Protein AF-A0A8J7YBU1-F1 (afdb_monomer_lite)

Foldseek 3Di:
DDDPVVVVVVVVVVVVLVVVLVVLVVLLVVLVVLLVVLLVVLVVLLVVLVCCLPPVDPDLVVSLVSLVVSLVSLVVSLVVSVVSVVSSVVSLVSSVVSCVVVVHQDDPPDLQDPDPRHPDDRDRDPDPVSNDDVSVVSSVVSVVVSVVSVVVSVVSVVVVD

Organism: NCBI:txid1429915

pLDDT: mean 87.17, std 12.08, range [55.5, 98.44]

Radius of gyration: 23.77 Å; chains: 1; bounding box: 59×28×69 Å

Structure (mmCIF, N/CA/C/O backbone):
data_AF-A0A8J7YBU1-F1
#
_entry.id   AF-A0A8J7YBU1-F1
#
loop_
_atom_site.group_PDB
_atom_site.id
_atom_site.type_symbol
_atom_site.label_atom_id
_atom_site.label_alt_id
_atom_site.label_comp_id
_atom_site.label_asym_id
_atom_site.label_entity_id
_atom_site.label_seq_id
_atom_site.pdbx_PDB_ins_code
_atom_site.Cartn_x
_atom_site.Cartn_y
_atom_site.Cartn_z
_atom_site.occupancy
_atom_site.B_iso_or_equiv
_atom_site.auth_seq_id
_atom_site.auth_comp_id
_atom_site.auth_asym_id
_atom_site.auth_atom_id
_atom_site.pdbx_PDB_model_num
ATOM 1 N N . MET A 1 1 ? 40.193 -9.980 -38.253 1.00 56.31 1 MET A N 1
ATOM 2 C CA . MET A 1 1 ? 40.057 -11.310 -37.634 1.00 56.31 1 MET A CA 1
ATOM 3 C C . MET A 1 1 ? 39.785 -11.033 -36.172 1.00 56.31 1 MET A C 1
ATOM 5 O O . MET A 1 1 ? 40.695 -10.591 -35.488 1.00 56.31 1 MET A O 1
ATOM 9 N N . SER A 1 2 ? 38.514 -11.057 -35.777 1.00 59.19 2 SER A N 1
ATOM 10 C CA . SER A 1 2 ? 38.096 -10.712 -34.414 1.00 59.19 2 SER A CA 1
ATOM 11 C C . SER A 1 2 ? 38.558 -11.814 -33.464 1.00 59.19 2 SER A C 1
ATOM 13 O O . SER A 1 2 ? 38.430 -12.990 -33.802 1.00 59.19 2 SER A O 1
ATOM 15 N N . ASP A 1 3 ? 39.143 -11.426 -32.336 1.00 66.19 3 ASP A N 1
ATOM 16 C CA . ASP A 1 3 ? 39.724 -12.332 -31.347 1.00 66.19 3 ASP A CA 1
ATOM 17 C C . ASP A 1 3 ? 38.615 -13.207 -30.724 1.00 66.19 3 ASP A C 1
ATOM 19 O O . ASP A 1 3 ? 37.651 -12.643 -30.196 1.00 66.19 3 ASP A O 1
ATOM 23 N N . PRO A 1 4 ? 38.662 -14.549 -30.811 1.00 66.12 4 PRO A N 1
ATOM 24 C CA . PRO A 1 4 ? 37.611 -15.419 -30.275 1.00 66.12 4 PRO A CA 1
ATOM 25 C C . PRO A 1 4 ? 37.3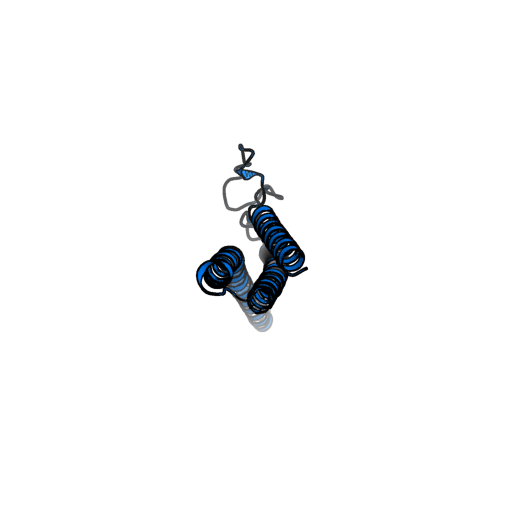44 -15.203 -28.777 1.00 66.12 4 PRO A C 1
ATOM 27 O O . PRO A 1 4 ? 36.194 -15.324 -28.354 1.00 66.12 4 PRO A O 1
ATOM 30 N N . ASP A 1 5 ? 38.354 -14.784 -28.009 1.00 65.50 5 ASP A N 1
ATOM 31 C CA . ASP A 1 5 ? 38.219 -14.498 -26.576 1.00 65.50 5 ASP A CA 1
ATOM 32 C C . ASP A 1 5 ? 37.363 -13.242 -26.309 1.00 65.50 5 ASP A C 1
ATOM 34 O O . ASP A 1 5 ? 36.642 -13.170 -25.308 1.00 65.50 5 ASP A O 1
ATOM 38 N N . SER A 1 6 ? 37.355 -12.279 -27.244 1.00 64.75 6 SER A N 1
ATOM 39 C CA . SER A 1 6 ? 36.534 -11.062 -27.146 1.00 64.75 6 SER A CA 1
ATOM 40 C C . SER A 1 6 ? 35.036 -11.344 -27.311 1.00 64.75 6 SER A C 1
ATOM 42 O O . SER A 1 6 ? 34.225 -10.772 -26.590 1.00 64.75 6 SER A O 1
ATOM 44 N N . GLN A 1 7 ? 34.663 -12.297 -28.175 1.00 65.00 7 GLN A N 1
ATOM 45 C CA . GLN A 1 7 ? 33.259 -12.675 -28.389 1.00 65.00 7 GLN A CA 1
ATOM 46 C C . GLN A 1 7 ? 32.687 -13.508 -27.238 1.00 65.00 7 GLN A C 1
ATOM 48 O O . GLN A 1 7 ? 31.485 -13.460 -26.983 1.00 65.00 7 GLN A O 1
ATOM 53 N N . SER A 1 8 ? 33.517 -14.292 -26.542 1.00 64.00 8 SER A N 1
ATOM 54 C CA . SER A 1 8 ? 33.085 -15.002 -25.333 1.00 64.00 8 SER A CA 1
ATOM 55 C C . SER A 1 8 ? 32.915 -14.070 -24.137 1.00 64.00 8 SER A C 1
ATOM 57 O O . SER A 1 8 ? 31.985 -14.266 -23.363 1.00 64.00 8 SER A O 1
ATOM 59 N N . ALA A 1 9 ? 33.773 -13.055 -23.997 1.00 66.50 9 ALA A N 1
ATOM 60 C CA . ALA A 1 9 ? 33.665 -12.072 -22.921 1.00 66.50 9 ALA A CA 1
ATOM 61 C C . ALA A 1 9 ? 32.428 -11.172 -23.088 1.00 66.50 9 ALA A C 1
ATOM 63 O O . ALA A 1 9 ? 31.707 -10.954 -22.121 1.00 66.50 9 ALA A O 1
ATOM 64 N N . GLU A 1 10 ? 32.145 -10.725 -24.316 1.00 73.50 10 GLU A N 1
ATOM 65 C CA . GLU A 1 10 ? 30.958 -9.922 -24.652 1.00 73.50 10 GLU A CA 1
ATOM 66 C C . GLU A 1 10 ? 29.651 -10.692 -24.388 1.00 73.50 10 GLU A C 1
ATOM 68 O O . GLU A 1 10 ? 28.748 -10.176 -23.740 1.00 73.50 10 GLU A O 1
ATOM 73 N N . LYS A 1 11 ? 29.580 -11.977 -24.767 1.00 71.62 11 LYS A N 1
ATOM 74 C CA . LYS A 1 11 ? 28.404 -12.822 -24.481 1.00 71.62 11 LYS A CA 1
ATOM 75 C C . LYS A 1 11 ? 28.149 -13.040 -22.990 1.00 71.62 11 LYS A C 1
ATOM 77 O O . LYS A 1 11 ? 26.997 -13.101 -22.578 1.00 71.62 11 LYS A O 1
ATOM 82 N N . VAL A 1 12 ? 29.206 -13.182 -22.189 1.00 73.25 12 VAL A N 1
ATOM 83 C CA . VAL A 1 12 ? 29.078 -13.357 -20.732 1.00 73.25 12 VAL A CA 1
ATOM 84 C C . VAL A 1 12 ? 28.582 -12.071 -20.059 1.00 73.25 12 VAL A C 1
ATOM 86 O O . VAL A 1 12 ? 27.824 -12.156 -19.094 1.00 73.25 12 VAL A O 1
ATOM 89 N N . ASP A 1 13 ? 28.966 -10.899 -20.573 1.00 81.62 13 ASP A N 1
ATOM 90 C CA . ASP A 1 13 ? 28.473 -9.601 -20.093 1.00 81.62 13 ASP A CA 1
ATOM 91 C C . ASP A 1 13 ? 26.987 -9.405 -20.446 1.00 81.62 13 ASP A C 1
ATOM 93 O O . ASP A 1 13 ? 26.170 -9.108 -19.572 1.00 81.62 13 ASP A O 1
ATOM 97 N N . ASP A 1 14 ? 26.603 -9.711 -21.689 1.00 86.00 14 ASP A N 1
ATOM 98 C CA . ASP A 1 14 ? 25.209 -9.651 -22.144 1.00 86.00 14 ASP A CA 1
ATOM 99 C C . ASP A 1 14 ? 24.285 -10.586 -21.344 1.00 86.00 14 ASP A C 1
ATOM 101 O O . ASP A 1 14 ? 23.197 -10.183 -20.918 1.00 86.00 14 ASP A O 1
ATOM 105 N N . ASP A 1 15 ? 24.719 -11.827 -21.097 1.00 89.12 15 ASP A N 1
ATOM 106 C CA . ASP A 1 15 ? 23.964 -12.805 -20.306 1.00 89.12 15 ASP A CA 1
ATOM 107 C C . ASP A 1 15 ? 23.777 -12.333 -18.854 1.00 89.12 15 ASP A C 1
ATOM 109 O O . ASP A 1 15 ? 22.707 -12.515 -18.263 1.00 89.12 15 ASP A O 1
ATOM 113 N N . PHE A 1 16 ? 24.789 -11.682 -18.275 1.00 89.88 16 PHE A N 1
ATOM 114 C CA . PHE A 1 16 ? 24.709 -11.129 -16.927 1.00 89.88 16 PHE A CA 1
ATOM 115 C C . PHE A 1 16 ? 23.738 -9.945 -16.843 1.00 89.88 16 PHE A C 1
ATOM 117 O O . PHE A 1 16 ? 22.903 -9.898 -15.935 1.00 89.88 16 PHE A O 1
ATOM 124 N N . ILE A 1 17 ? 23.792 -9.011 -17.796 1.00 88.38 17 ILE A N 1
ATOM 125 C CA . ILE A 1 17 ? 22.868 -7.868 -17.846 1.00 88.38 17 ILE A CA 1
ATOM 126 C C . ILE A 1 17 ? 21.431 -8.360 -18.077 1.00 88.38 17 ILE A C 1
ATOM 128 O O . ILE A 1 17 ? 20.489 -7.851 -17.463 1.00 88.38 17 ILE A O 1
ATOM 132 N N . LYS A 1 18 ? 21.244 -9.394 -18.902 1.00 89.69 18 LYS A N 1
ATOM 133 C CA . LYS A 1 18 ? 19.937 -10.029 -19.090 1.00 89.69 18 LYS A CA 1
ATOM 134 C C . LYS A 1 18 ? 19.405 -10.641 -17.792 1.00 89.69 18 LYS A C 1
ATOM 136 O O . LYS A 1 18 ? 18.234 -10.461 -17.472 1.00 89.69 18 LYS A O 1
ATOM 141 N N . LEU A 1 19 ? 20.254 -11.304 -17.011 1.00 91.06 19 LEU A N 1
ATOM 142 C CA . LEU A 1 19 ? 19.860 -11.843 -15.709 1.00 91.06 19 LEU A CA 1
ATOM 143 C C . LEU A 1 19 ? 19.453 -10.729 -14.728 1.00 91.06 19 LEU A C 1
ATOM 145 O O . LEU A 1 19 ? 18.473 -10.876 -14.000 1.00 91.06 19 LEU A O 1
ATOM 149 N N . GLN A 1 20 ? 20.156 -9.590 -14.733 1.00 90.06 20 GLN A N 1
ATOM 150 C CA . GLN A 1 20 ? 19.752 -8.418 -13.945 1.00 90.06 20 GLN A CA 1
ATOM 151 C C . GLN A 1 20 ? 18.404 -7.849 -14.394 1.00 90.06 20 GLN A C 1
ATOM 153 O O . GLN A 1 20 ? 17.607 -7.435 -13.552 1.00 90.06 20 GLN A O 1
ATOM 158 N N . TYR A 1 21 ? 18.137 -7.839 -15.702 1.00 90.88 21 TYR A N 1
ATOM 159 C CA . TYR A 1 21 ? 16.848 -7.422 -16.248 1.00 90.88 21 TYR A CA 1
ATOM 160 C C . TYR A 1 21 ? 15.712 -8.310 -15.736 1.00 90.88 21 TYR A C 1
ATOM 162 O O . TYR A 1 21 ? 14.712 -7.793 -15.242 1.00 90.88 21 TYR A O 1
ATOM 170 N N . GLU A 1 22 ? 15.877 -9.633 -15.828 1.00 92.00 22 GLU A N 1
ATOM 171 C CA . GLU A 1 22 ? 14.886 -10.610 -15.360 1.00 92.00 22 GLU A CA 1
ATOM 172 C C . GLU A 1 2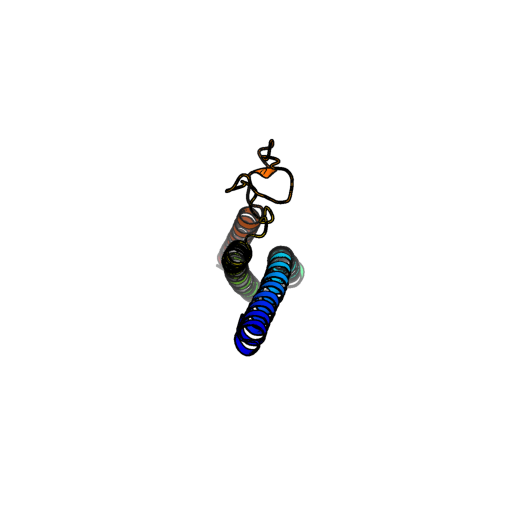2 ? 14.620 -10.441 -13.859 1.00 92.00 22 GLU A C 1
ATOM 174 O O . GLU A 1 22 ? 13.470 -10.298 -13.450 1.00 92.00 22 GLU A O 1
ATOM 179 N N . GLN A 1 23 ? 15.675 -10.319 -13.047 1.00 92.81 23 GLN A N 1
ATOM 180 C CA . GLN A 1 23 ? 15.533 -10.065 -11.612 1.00 92.81 23 GLN A CA 1
ATOM 181 C C . GLN A 1 23 ? 14.799 -8.753 -11.320 1.00 92.81 23 GLN A C 1
ATOM 183 O O . GLN A 1 23 ? 13.880 -8.729 -10.505 1.00 92.81 23 GLN A O 1
ATOM 188 N N . ALA A 1 24 ? 15.183 -7.653 -11.973 1.00 90.94 24 ALA A N 1
ATOM 189 C CA . ALA A 1 24 ? 14.537 -6.359 -11.772 1.00 90.94 24 ALA A CA 1
ATOM 190 C C . ALA A 1 24 ? 13.052 -6.399 -12.164 1.00 90.94 24 ALA A C 1
ATOM 192 O O . ALA A 1 24 ? 12.224 -5.770 -11.505 1.00 90.94 24 ALA A O 1
ATOM 193 N N . PHE A 1 25 ? 12.707 -7.151 -13.210 1.00 91.12 25 PHE A N 1
ATOM 194 C CA . PHE A 1 25 ? 11.328 -7.337 -13.645 1.00 91.12 25 PHE A CA 1
ATOM 195 C C . PHE A 1 25 ? 10.502 -8.148 -12.634 1.00 91.12 25 PHE A C 1
ATOM 197 O O . PHE A 1 25 ? 9.395 -7.733 -12.283 1.00 91.12 25 PHE A O 1
ATOM 204 N N . ASP A 1 26 ? 11.054 -9.241 -12.107 1.00 93.69 26 ASP A N 1
ATOM 205 C CA . ASP A 1 26 ? 10.401 -10.060 -11.077 1.00 93.69 26 ASP A CA 1
ATOM 206 C C . ASP A 1 26 ? 10.151 -9.263 -9.785 1.00 93.69 26 ASP A C 1
ATOM 208 O O . ASP A 1 26 ? 9.067 -9.329 -9.187 1.00 93.69 26 ASP A O 1
ATOM 212 N N . TYR A 1 27 ? 11.128 -8.451 -9.361 1.00 92.81 27 TYR A N 1
ATOM 213 C CA . TYR A 1 27 ? 10.956 -7.551 -8.219 1.00 92.81 27 TYR A CA 1
ATOM 214 C C . TYR A 1 27 ? 9.890 -6.488 -8.484 1.00 92.81 27 TYR A C 1
ATOM 216 O O . TYR A 1 27 ? 9.050 -6.249 -7.614 1.00 92.81 27 TYR A O 1
ATOM 224 N N . LEU A 1 28 ? 9.860 -5.909 -9.688 1.00 91.19 28 LEU A N 1
ATOM 225 C CA . LEU A 1 28 ? 8.865 -4.906 -10.063 1.00 91.19 28 LEU A CA 1
ATOM 226 C C . LEU A 1 28 ? 7.439 -5.460 -9.940 1.00 91.19 28 LEU A C 1
ATOM 228 O O . LEU A 1 28 ? 6.569 -4.795 -9.373 1.00 91.19 28 LEU A O 1
ATOM 232 N N . GLN A 1 29 ? 7.204 -6.679 -10.436 1.00 91.12 29 GLN A N 1
ATOM 233 C CA . GLN A 1 29 ? 5.904 -7.343 -10.336 1.00 91.12 29 GLN A CA 1
ATOM 234 C C . GLN A 1 29 ? 5.532 -7.630 -8.876 1.00 91.12 29 GLN A C 1
ATOM 236 O O . GLN A 1 29 ? 4.423 -7.320 -8.443 1.00 91.12 29 GLN A O 1
ATOM 241 N N . THR A 1 30 ? 6.484 -8.144 -8.094 1.00 94.12 30 THR A N 1
ATOM 242 C CA . THR A 1 30 ? 6.285 -8.410 -6.663 1.00 94.12 30 THR A CA 1
ATOM 243 C C . THR A 1 30 ? 5.906 -7.134 -5.904 1.00 94.12 30 THR A C 1
ATOM 245 O O . THR A 1 30 ? 5.000 -7.135 -5.069 1.00 94.12 30 THR A O 1
ATOM 248 N N . HIS A 1 31 ? 6.572 -6.016 -6.196 1.00 92.81 31 HIS A N 1
ATOM 249 C CA . HIS A 1 31 ? 6.261 -4.726 -5.591 1.00 92.81 31 HIS A CA 1
ATOM 250 C C . HIS A 1 31 ? 4.883 -4.196 -5.995 1.00 92.81 31 HIS A C 1
ATOM 252 O O . HIS A 1 31 ? 4.212 -3.593 -5.152 1.00 92.81 31 HIS A O 1
ATOM 258 N N . ASP A 1 32 ? 4.443 -4.418 -7.236 1.00 92.00 32 ASP A N 1
ATOM 259 C CA . ASP A 1 32 ? 3.090 -4.053 -7.668 1.00 92.00 32 ASP A CA 1
ATOM 260 C C . ASP A 1 32 ? 2.026 -4.820 -6.880 1.00 92.00 32 ASP A C 1
ATOM 262 O O . ASP A 1 32 ? 1.150 -4.201 -6.270 1.00 92.00 32 ASP A O 1
ATOM 266 N N . ASP A 1 33 ? 2.172 -6.140 -6.762 1.00 93.56 33 ASP A N 1
ATOM 267 C CA . ASP A 1 33 ? 1.264 -6.977 -5.975 1.00 93.56 33 ASP A CA 1
ATOM 268 C C . ASP A 1 33 ? 1.191 -6.515 -4.510 1.00 93.56 33 ASP A C 1
ATOM 270 O O . ASP A 1 33 ? 0.103 -6.354 -3.942 1.00 93.56 33 ASP A O 1
ATOM 274 N N . LEU A 1 34 ? 2.341 -6.218 -3.895 1.00 93.81 34 LEU A N 1
ATOM 275 C CA . LEU A 1 34 ? 2.409 -5.741 -2.511 1.00 93.81 34 LEU A CA 1
ATOM 276 C C . LEU A 1 34 ? 1.702 -4.394 -2.310 1.00 93.81 34 LEU A C 1
ATOM 278 O O . LEU A 1 34 ? 1.077 -4.187 -1.263 1.00 93.81 34 LEU A O 1
ATOM 282 N N . ILE A 1 35 ? 1.747 -3.484 -3.289 1.00 93.88 35 ILE A N 1
ATOM 283 C CA . ILE A 1 35 ? 1.044 -2.192 -3.217 1.00 93.88 35 ILE A CA 1
ATOM 284 C C . ILE A 1 35 ? -0.473 -2.387 -3.116 1.00 93.88 35 ILE A C 1
ATOM 286 O O . ILE A 1 35 ? -1.130 -1.634 -2.391 1.00 93.88 35 ILE A O 1
ATOM 290 N N . TRP A 1 36 ? -1.030 -3.394 -3.792 1.00 93.56 36 TRP A N 1
ATOM 291 C CA . TRP A 1 36 ? -2.465 -3.696 -3.765 1.00 93.56 36 TRP A CA 1
ATOM 292 C C . TRP A 1 36 ? -2.884 -4.540 -2.556 1.00 93.56 36 TRP A C 1
ATOM 294 O O . TRP A 1 36 ? -3.966 -4.342 -1.992 1.00 93.56 36 TRP A O 1
ATOM 304 N N . GLN A 1 37 ? -2.024 -5.452 -2.107 1.00 95.81 37 GLN A N 1
ATOM 305 C CA . GLN A 1 37 ? -2.311 -6.321 -0.965 1.00 95.81 37 GLN A CA 1
ATOM 306 C C . GLN A 1 37 ? -2.226 -5.578 0.375 1.00 95.81 37 GLN A C 1
ATOM 308 O O . GLN A 1 37 ? -3.090 -5.759 1.234 1.00 95.81 37 GLN A O 1
ATOM 313 N N . THR A 1 38 ? -1.242 -4.689 0.547 1.00 95.31 38 THR A N 1
ATOM 314 C CA . THR A 1 38 ? -1.017 -3.931 1.794 1.00 95.31 38 THR A CA 1
ATOM 315 C C . THR A 1 38 ? -2.271 -3.216 2.333 1.00 95.31 38 THR A C 1
ATOM 317 O O . THR A 1 38 ? -2.611 -3.427 3.502 1.00 95.31 38 THR A O 1
ATOM 320 N N . PRO A 1 39 ? -3.001 -2.397 1.546 1.00 95.56 39 PRO A N 1
ATOM 321 C CA . PRO A 1 39 ? -4.210 -1.734 2.035 1.00 95.56 39 PRO A CA 1
ATOM 322 C C . PRO A 1 39 ? -5.338 -2.722 2.362 1.00 95.56 39 PRO A C 1
ATOM 324 O O . PRO A 1 39 ? -6.103 -2.480 3.293 1.00 95.56 39 PRO A O 1
ATOM 327 N N . SER A 1 40 ? -5.418 -3.850 1.652 1.00 96.31 40 SER A N 1
ATOM 328 C CA . SER A 1 40 ? -6.413 -4.899 1.911 1.00 96.31 40 SER A CA 1
ATOM 329 C C . SER A 1 40 ? -6.164 -5.579 3.260 1.00 96.31 40 SER A C 1
ATOM 331 O O . SER A 1 40 ? -7.087 -5.740 4.059 1.00 96.31 40 SER A O 1
ATOM 333 N N . VAL A 1 41 ? -4.901 -5.902 3.556 1.00 97.06 41 VAL A N 1
ATOM 334 C CA . VAL A 1 41 ? -4.485 -6.445 4.858 1.00 97.06 41 VAL A CA 1
ATOM 335 C C . VAL A 1 41 ? -4.762 -5.440 5.974 1.00 97.06 41 VAL A C 1
ATOM 337 O O . VAL A 1 41 ? -5.342 -5.806 6.996 1.00 97.06 41 VAL A O 1
ATOM 340 N N . ALA A 1 42 ? -4.415 -4.166 5.770 1.00 96.94 42 ALA A N 1
ATOM 341 C CA . ALA A 1 42 ? -4.693 -3.112 6.741 1.00 96.94 42 ALA A CA 1
ATOM 342 C C . ALA A 1 42 ? -6.196 -2.995 7.039 1.00 96.94 42 ALA A C 1
ATOM 344 O O . ALA A 1 42 ? -6.592 -2.957 8.202 1.00 96.94 42 ALA A O 1
ATOM 345 N N . ALA A 1 43 ? -7.043 -2.996 6.005 1.00 96.75 43 ALA A N 1
ATOM 346 C CA . ALA A 1 43 ? -8.493 -2.924 6.158 1.00 96.75 43 ALA A CA 1
ATOM 347 C C . ALA A 1 43 ? -9.061 -4.136 6.912 1.00 96.75 43 ALA A C 1
ATOM 349 O O . ALA A 1 43 ? -9.887 -3.960 7.810 1.00 96.75 43 ALA A O 1
ATOM 350 N N . ALA A 1 44 ? -8.602 -5.350 6.596 1.00 98.00 44 ALA A N 1
ATOM 351 C CA . ALA A 1 44 ? -9.044 -6.573 7.264 1.00 98.00 44 ALA A CA 1
ATOM 352 C C . ALA A 1 44 ? -8.679 -6.573 8.758 1.00 98.00 44 ALA A C 1
ATOM 354 O O . ALA A 1 44 ? -9.543 -6.792 9.609 1.00 98.00 44 ALA A O 1
ATOM 355 N N . VAL A 1 45 ? -7.420 -6.259 9.083 1.00 97.44 45 VAL A N 1
ATOM 356 C CA . VAL A 1 45 ? -6.939 -6.197 10.472 1.00 97.44 45 VAL A CA 1
ATOM 357 C C . VAL A 1 45 ? -7.663 -5.099 11.249 1.00 97.44 45 VAL A C 1
ATOM 359 O O . VAL A 1 45 ? -8.168 -5.354 12.341 1.00 97.44 45 VAL A O 1
ATOM 362 N N . ASN A 1 46 ? -7.786 -3.899 10.673 1.00 97.69 46 ASN A N 1
ATOM 363 C CA . ASN A 1 46 ? -8.486 -2.791 11.319 1.00 97.69 46 ASN A CA 1
ATOM 364 C C . ASN A 1 46 ? -9.961 -3.115 11.562 1.00 97.69 46 ASN A C 1
ATOM 366 O O . ASN A 1 46 ? -10.470 -2.815 12.637 1.00 97.69 46 ASN A O 1
ATOM 370 N N . SER A 1 47 ? -10.638 -3.773 10.618 1.00 97.94 47 SER A N 1
ATOM 371 C CA . SER A 1 47 ? -12.037 -4.187 10.788 1.00 97.94 47 SER A CA 1
ATOM 372 C C . SER A 1 47 ? -12.199 -5.170 11.949 1.00 97.94 47 SER A C 1
ATOM 374 O O . SER A 1 47 ? -13.094 -4.998 12.776 1.00 97.94 47 SER A O 1
ATOM 376 N N . GLY A 1 48 ? -11.304 -6.158 12.059 1.00 97.88 48 GLY A N 1
ATOM 377 C CA . GLY A 1 48 ? -11.300 -7.107 13.174 1.00 97.88 48 GLY A CA 1
ATOM 378 C C . GLY A 1 48 ? -11.045 -6.430 14.522 1.00 97.88 48 GLY A C 1
ATOM 379 O O . GLY A 1 48 ? -11.785 -6.662 15.477 1.00 97.88 48 GLY A O 1
ATOM 380 N N . ILE A 1 49 ? -10.048 -5.542 14.593 1.00 97.75 49 ILE A N 1
ATOM 381 C CA . ILE A 1 49 ? -9.740 -4.801 15.823 1.00 97.75 49 ILE A CA 1
ATOM 382 C C . ILE A 1 49 ? -10.912 -3.904 16.225 1.00 97.75 49 ILE A C 1
ATOM 384 O O . ILE A 1 49 ? -11.304 -3.918 17.387 1.00 97.75 49 ILE A O 1
ATOM 388 N N . LEU A 1 50 ? -11.499 -3.156 15.286 1.00 97.62 50 LEU A N 1
ATOM 389 C CA . LEU A 1 50 ? -12.640 -2.280 15.559 1.00 97.62 50 LEU A CA 1
ATOM 390 C C . LEU A 1 50 ? -13.860 -3.069 16.040 1.00 97.62 50 LEU A C 1
ATOM 392 O O . LEU A 1 50 ? -14.515 -2.648 16.992 1.00 97.62 50 LEU A O 1
ATOM 396 N N . TYR A 1 51 ? -14.139 -4.225 15.434 1.00 98.12 51 TYR A N 1
ATOM 397 C CA . TYR A 1 51 ? -15.212 -5.106 15.887 1.00 98.12 51 TYR A CA 1
ATOM 398 C C . TYR A 1 51 ? -15.002 -5.536 17.343 1.00 98.12 51 TYR A C 1
ATOM 400 O O . TYR A 1 51 ? -15.881 -5.329 18.175 1.00 98.12 51 TYR A O 1
ATOM 408 N N . ILE A 1 52 ? -13.817 -6.055 17.680 1.00 97.75 52 ILE A N 1
ATOM 409 C CA . ILE A 1 52 ? -13.498 -6.483 19.051 1.00 97.75 52 ILE A CA 1
ATOM 410 C C . ILE A 1 52 ? -13.590 -5.296 20.019 1.00 97.75 52 ILE A C 1
ATOM 412 O O . ILE A 1 52 ? -14.231 -5.392 21.064 1.00 97.75 52 ILE A O 1
ATOM 416 N N . ALA A 1 53 ? -12.993 -4.164 19.652 1.00 96.62 53 ALA A N 1
ATOM 417 C CA . ALA A 1 53 ? -12.886 -2.979 20.493 1.00 96.62 53 ALA A CA 1
ATOM 418 C C . ALA A 1 53 ? -14.253 -2.381 20.872 1.00 96.62 53 ALA A C 1
ATOM 420 O O . ALA A 1 53 ? -14.410 -1.908 21.997 1.00 96.62 53 ALA A O 1
ATOM 421 N N . PHE A 1 54 ? -15.232 -2.397 19.960 1.00 95.69 54 PHE A N 1
ATOM 422 C CA . PHE A 1 54 ? -16.541 -1.769 20.182 1.00 95.69 54 PHE A CA 1
ATOM 423 C C . PHE A 1 54 ? -17.682 -2.741 20.499 1.00 95.69 54 PHE A C 1
ATOM 425 O O . PHE A 1 54 ? -18.660 -2.303 21.095 1.00 95.69 54 PHE A O 1
ATOM 432 N N . GLN A 1 55 ? -17.590 -4.019 20.116 1.00 97.19 55 GLN A N 1
ATOM 433 C CA . GLN A 1 55 ? -18.662 -5.000 20.355 1.00 97.19 55 GLN A CA 1
ATOM 434 C C . GLN A 1 55 ? -18.371 -5.966 21.503 1.00 97.19 55 GLN A C 1
ATOM 436 O O . GLN A 1 55 ? -19.307 -6.484 22.099 1.00 97.19 55 GLN A O 1
ATOM 441 N N . LEU A 1 56 ? -17.097 -6.247 21.794 1.00 96.38 56 LEU A N 1
ATOM 442 C CA . LEU A 1 56 ? -16.722 -7.292 22.756 1.00 96.38 56 LEU A CA 1
ATOM 443 C C . LEU A 1 56 ? -16.053 -6.753 24.023 1.00 96.38 56 LEU A C 1
ATOM 445 O O . LEU A 1 56 ? -15.930 -7.485 25.001 1.00 96.38 56 LEU A O 1
ATOM 449 N N . VAL A 1 57 ? -15.584 -5.504 24.004 1.00 95.69 57 VAL A N 1
ATOM 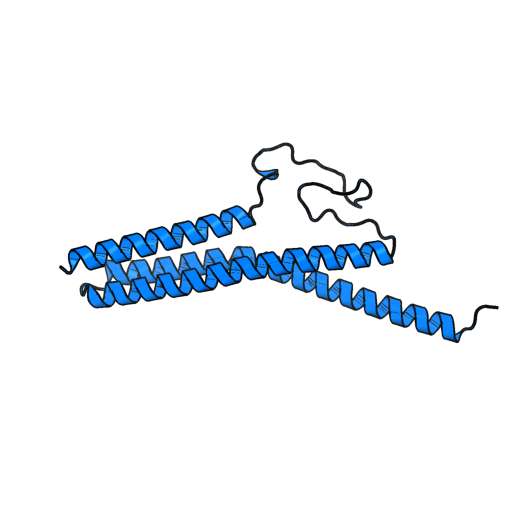450 C CA . VAL A 1 57 ? -14.822 -4.906 25.103 1.00 95.69 57 VAL A CA 1
ATOM 451 C C . VAL A 1 57 ? -15.591 -3.735 25.704 1.00 95.69 57 VAL A C 1
ATOM 453 O O . VAL A 1 57 ? -15.742 -2.684 25.074 1.00 95.69 57 VAL A O 1
ATOM 456 N N . ASP A 1 58 ? -16.008 -3.901 26.958 1.00 92.62 58 ASP A N 1
ATOM 457 C CA . ASP A 1 58 ? -16.686 -2.854 27.732 1.00 92.62 58 ASP A CA 1
ATOM 458 C C . ASP A 1 58 ? -15.701 -1.870 28.376 1.00 92.62 58 ASP A C 1
ATOM 460 O O . ASP A 1 58 ? -15.991 -0.682 28.497 1.00 92.62 58 ASP A O 1
ATOM 464 N N . GLN A 1 59 ? -14.515 -2.356 28.759 1.00 94.81 59 GLN A N 1
ATOM 465 C CA . GLN A 1 59 ? -13.497 -1.566 29.455 1.00 94.81 59 GLN A CA 1
ATOM 466 C C . GLN A 1 59 ? -12.817 -0.580 28.491 1.00 94.81 59 GLN A C 1
ATOM 468 O O . GLN A 1 59 ? -12.162 -1.006 27.526 1.00 94.81 59 GLN A O 1
ATOM 473 N N . PRO A 1 60 ? -12.935 0.736 28.722 1.00 93.06 60 PRO A N 1
ATOM 474 C CA . PRO A 1 60 ? -12.451 1.730 27.773 1.00 93.06 60 PRO A CA 1
ATOM 475 C C . PRO A 1 60 ? -10.915 1.803 27.703 1.00 93.06 60 PRO A C 1
ATOM 477 O O . PRO A 1 60 ? -10.362 2.201 26.673 1.00 93.06 60 PRO A O 1
ATOM 480 N N . GLU A 1 61 ? -10.202 1.347 28.734 1.00 94.75 61 GLU A N 1
ATOM 481 C CA . GLU A 1 61 ? -8.742 1.231 28.747 1.00 94.75 61 GLU A CA 1
ATOM 482 C C . GLU A 1 61 ? -8.266 0.166 27.751 1.00 94.75 61 GLU A C 1
ATOM 484 O O . GLU A 1 61 ? -7.377 0.422 26.934 1.00 94.75 61 GLU A O 1
ATOM 489 N N . ILE A 1 62 ? -8.903 -1.012 27.757 1.00 95.31 62 ILE A N 1
ATOM 490 C CA . ILE A 1 62 ? -8.592 -2.101 26.817 1.00 95.31 62 ILE A CA 1
ATOM 491 C C . ILE A 1 62 ? -8.940 -1.673 25.388 1.00 95.31 62 ILE A C 1
ATOM 493 O O . ILE A 1 62 ? -8.153 -1.893 24.465 1.00 95.31 62 ILE A O 1
ATOM 497 N N . ARG A 1 63 ? -10.081 -1.001 25.197 1.00 96.31 63 ARG A N 1
ATOM 498 C CA . ARG A 1 63 ? -10.472 -0.434 23.898 1.00 96.31 63 ARG A CA 1
ATOM 499 C C . ARG A 1 63 ? -9.413 0.533 23.365 1.00 96.31 63 ARG A C 1
ATOM 501 O O . ARG A 1 63 ? -9.033 0.449 22.199 1.00 96.31 63 ARG A O 1
ATOM 508 N N . SER A 1 64 ? -8.901 1.413 24.223 1.00 96.25 64 SER A N 1
ATOM 509 C CA . SER A 1 64 ? -7.854 2.376 23.865 1.00 96.25 64 SER A CA 1
ATOM 510 C C . SER A 1 64 ? -6.548 1.680 23.471 1.00 96.25 64 SER A C 1
ATOM 512 O O . SER A 1 64 ? -5.933 2.051 22.471 1.00 96.25 64 SER A O 1
ATOM 514 N N . ALA A 1 65 ? -6.152 0.626 24.193 1.00 97.00 65 ALA A N 1
ATOM 515 C CA . ALA A 1 65 ? -4.977 -0.177 23.857 1.00 97.00 65 ALA A CA 1
ATOM 516 C C . ALA A 1 65 ? -5.116 -0.880 22.491 1.00 97.00 65 ALA A C 1
ATOM 518 O O . ALA A 1 65 ? -4.182 -0.866 21.687 1.00 97.00 65 ALA A O 1
ATOM 519 N N . LEU A 1 66 ? -6.295 -1.436 22.189 1.00 97.62 66 LEU A N 1
ATOM 520 C CA . LEU A 1 66 ? -6.591 -2.044 20.888 1.00 97.62 66 LEU A CA 1
ATOM 521 C C . LEU A 1 66 ? -6.532 -1.019 19.745 1.00 97.62 66 LEU A C 1
ATOM 523 O O . LEU A 1 66 ? -5.933 -1.290 18.703 1.00 97.62 66 LEU A O 1
ATOM 527 N N . LEU A 1 67 ? -7.097 0.175 19.943 1.00 97.44 67 LEU A N 1
ATOM 528 C CA . LEU A 1 67 ? -7.029 1.257 18.956 1.00 97.44 67 LEU A CA 1
ATOM 529 C C . LEU A 1 67 ? -5.588 1.734 18.728 1.00 97.44 67 LEU A C 1
ATOM 531 O O . LEU A 1 67 ? -5.190 1.928 17.580 1.00 97.44 67 LEU A O 1
ATOM 535 N N . LEU A 1 68 ? -4.778 1.858 19.784 1.00 97.81 68 LEU A N 1
ATOM 536 C CA . LEU A 1 68 ? -3.349 2.169 19.659 1.00 97.81 68 LEU A CA 1
ATOM 537 C C . LEU A 1 68 ? -2.600 1.113 18.837 1.00 97.81 68 LEU A C 1
ATOM 539 O O . LEU A 1 68 ? -1.786 1.466 17.982 1.00 97.81 68 LEU A O 1
ATOM 543 N N . MET A 1 69 ? -2.908 -0.171 19.036 1.00 97.94 69 MET A N 1
ATOM 544 C CA . MET A 1 69 ? -2.338 -1.258 18.238 1.00 97.94 69 MET A CA 1
ATOM 545 C C . MET A 1 69 ? -2.717 -1.136 16.752 1.00 97.94 69 MET A C 1
ATOM 547 O O . MET A 1 69 ? -1.843 -1.254 15.890 1.00 97.94 69 MET A O 1
ATOM 551 N N . ALA A 1 70 ? -3.983 -0.835 16.438 1.00 97.81 70 ALA A N 1
ATOM 552 C CA . ALA A 1 70 ? -4.432 -0.603 15.061 1.00 97.81 70 ALA A CA 1
ATOM 553 C C . ALA A 1 70 ? -3.733 0.604 14.410 1.00 97.81 70 ALA A C 1
ATOM 555 O O . ALA A 1 70 ? -3.307 0.527 13.255 1.00 97.81 70 ALA A O 1
ATOM 556 N N . ILE A 1 71 ? -3.569 1.707 15.151 1.00 98.44 71 ILE A N 1
ATOM 557 C CA . ILE A 1 71 ? -2.854 2.912 14.698 1.00 98.44 71 ILE A CA 1
ATOM 558 C C . ILE A 1 71 ? -1.397 2.576 14.377 1.00 98.44 71 ILE A C 1
ATOM 560 O O . ILE A 1 71 ? -0.902 2.946 13.309 1.00 98.44 71 ILE A O 1
ATOM 564 N N . PHE A 1 72 ? -0.714 1.858 15.271 1.00 98.31 72 PHE A N 1
ATOM 565 C CA . PHE A 1 72 ? 0.682 1.470 15.083 1.00 98.31 72 PHE A CA 1
ATOM 566 C C . PHE A 1 72 ? 0.859 0.578 13.848 1.00 98.31 72 PHE A C 1
ATOM 568 O O . PHE A 1 72 ? 1.692 0.865 12.985 1.00 98.31 72 PHE A O 1
ATOM 575 N N . LEU A 1 73 ? 0.027 -0.458 13.715 1.00 97.94 73 LEU A N 1
ATOM 576 C CA . LEU A 1 73 ? 0.073 -1.381 12.584 1.00 97.94 73 LEU A CA 1
ATOM 577 C C . LEU A 1 73 ? -0.244 -0.671 11.261 1.00 97.94 73 LEU A C 1
ATOM 579 O O . LEU A 1 73 ? 0.507 -0.808 10.296 1.00 97.94 73 LEU A O 1
ATOM 583 N N . THR A 1 74 ? -1.294 0.155 11.226 1.00 97.75 74 THR A N 1
ATOM 584 C CA . THR A 1 74 ? -1.666 0.936 10.033 1.00 97.75 74 THR A CA 1
ATOM 585 C C . THR A 1 74 ? -0.562 1.916 9.641 1.00 97.75 74 THR A C 1
ATOM 587 O O . THR A 1 74 ? -0.261 2.062 8.456 1.00 97.75 74 THR A O 1
ATOM 590 N N . SER A 1 75 ? 0.089 2.556 10.617 1.00 97.94 75 SER A N 1
ATOM 591 C CA . SER A 1 75 ? 1.227 3.450 10.369 1.00 97.94 75 SER A CA 1
ATOM 592 C C . SER A 1 75 ? 2.408 2.696 9.759 1.00 97.94 75 SER A C 1
ATOM 594 O O . SER A 1 75 ? 2.971 3.145 8.761 1.00 97.94 75 SER A O 1
ATOM 596 N N . SER A 1 76 ? 2.745 1.523 10.305 1.00 98.00 76 SER A N 1
ATOM 597 C CA . SER A 1 76 ? 3.832 0.679 9.796 1.00 98.00 76 SER A CA 1
ATOM 598 C C . SER A 1 76 ? 3.567 0.217 8.357 1.00 98.00 76 SER A C 1
ATOM 600 O O . SER A 1 76 ? 4.408 0.412 7.477 1.00 98.00 76 SER A O 1
ATOM 602 N N . LEU A 1 77 ? 2.353 -0.273 8.072 1.00 97.25 77 LEU A N 1
ATOM 603 C CA . LEU A 1 77 ? 1.938 -0.651 6.715 1.00 97.25 77 LEU A CA 1
ATOM 604 C C . LEU A 1 77 ? 1.911 0.544 5.752 1.00 97.25 77 LEU A C 1
ATOM 606 O O . LEU A 1 77 ? 2.252 0.399 4.581 1.00 97.25 77 LEU A O 1
ATOM 610 N N . THR A 1 78 ? 1.566 1.742 6.228 1.00 97.00 78 THR A N 1
ATOM 611 C CA . THR A 1 78 ? 1.622 2.964 5.407 1.00 97.00 78 THR A CA 1
ATOM 612 C C . THR A 1 78 ? 3.058 3.295 5.001 1.00 97.00 78 THR A C 1
ATOM 614 O O . THR A 1 78 ? 3.313 3.619 3.841 1.00 97.00 78 THR A O 1
ATOM 617 N N . VAL A 1 79 ? 4.017 3.183 5.926 1.00 97.19 79 VAL A N 1
ATOM 618 C CA . VAL A 1 79 ? 5.443 3.381 5.623 1.00 97.19 79 VAL A CA 1
ATOM 619 C C . VAL A 1 79 ? 5.945 2.315 4.647 1.00 97.19 79 VAL A C 1
ATOM 621 O O . VAL A 1 79 ? 6.644 2.656 3.691 1.00 97.19 79 VAL A O 1
ATOM 624 N N . ALA A 1 80 ? 5.561 1.050 4.842 1.00 96.25 80 ALA A N 1
ATOM 625 C CA . ALA A 1 80 ? 5.891 -0.036 3.920 1.00 96.25 80 ALA A CA 1
ATOM 626 C C . ALA A 1 80 ? 5.357 0.245 2.505 1.00 96.25 80 ALA A C 1
ATOM 628 O O . ALA A 1 80 ? 6.119 0.187 1.543 1.00 96.25 80 ALA A O 1
ATOM 629 N N . LEU A 1 81 ? 4.097 0.675 2.378 1.00 95.69 81 LEU A N 1
ATOM 630 C CA . LEU A 1 81 ? 3.479 1.042 1.101 1.00 95.69 81 LEU A CA 1
ATOM 631 C C . LEU A 1 81 ? 4.241 2.165 0.375 1.00 95.69 81 LEU A C 1
ATOM 633 O O . LEU A 1 81 ? 4.452 2.101 -0.837 1.00 95.69 81 LEU A O 1
ATOM 637 N N . ILE A 1 82 ? 4.680 3.193 1.110 1.00 95.00 82 ILE A N 1
ATOM 638 C CA . ILE A 1 82 ? 5.494 4.283 0.549 1.00 95.00 82 ILE A CA 1
ATOM 639 C C . ILE A 1 82 ? 6.842 3.746 0.047 1.00 95.00 82 ILE A C 1
ATOM 641 O O . ILE A 1 82 ? 7.272 4.125 -1.044 1.00 95.00 82 ILE A O 1
ATOM 645 N N . LYS A 1 83 ? 7.490 2.852 0.807 1.00 95.31 83 LYS A N 1
ATOM 646 C CA . LYS A 1 83 ? 8.764 2.234 0.412 1.00 95.31 83 LYS A CA 1
ATOM 647 C C . LYS A 1 83 ? 8.627 1.329 -0.810 1.00 95.31 83 LYS A C 1
ATOM 649 O O . LYS A 1 83 ? 9.415 1.482 -1.735 1.00 95.31 83 LYS A O 1
ATOM 654 N N . HIS A 1 84 ? 7.621 0.457 -0.864 1.00 93.56 84 HIS A N 1
ATOM 655 C CA . HIS A 1 84 ? 7.373 -0.393 -2.037 1.00 93.56 84 HIS A CA 1
ATOM 656 C C . HIS A 1 84 ? 7.168 0.444 -3.298 1.00 93.56 84 HIS A C 1
ATOM 658 O O . HIS A 1 84 ? 7.744 0.162 -4.343 1.00 93.56 84 HIS A O 1
ATOM 664 N N . ARG A 1 85 ? 6.435 1.556 -3.179 1.00 92.31 85 ARG A N 1
ATOM 665 C CA . ARG A 1 85 ? 6.269 2.491 -4.290 1.00 92.31 85 ARG A CA 1
ATOM 666 C C . ARG A 1 85 ? 7.573 3.169 -4.713 1.00 92.31 85 ARG A C 1
ATOM 668 O O . ARG A 1 85 ? 7.751 3.433 -5.897 1.00 92.31 85 ARG A O 1
ATOM 675 N N . TYR A 1 86 ? 8.448 3.501 -3.768 1.00 93.44 86 TYR A N 1
ATOM 676 C CA . TYR A 1 86 ? 9.765 4.045 -4.089 1.00 93.44 86 TYR A CA 1
ATOM 677 C C . TYR A 1 86 ? 10.609 3.025 -4.864 1.00 93.44 86 TYR A C 1
ATOM 679 O O . TYR A 1 86 ? 11.129 3.369 -5.922 1.00 93.44 86 TYR A O 1
ATOM 687 N N . PHE A 1 87 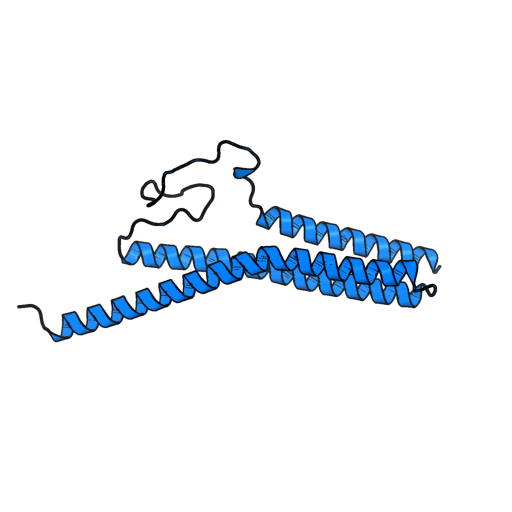? 10.682 1.775 -4.394 1.00 93.25 87 PHE A N 1
ATOM 688 C CA . PHE A 1 87 ? 11.455 0.724 -5.062 1.00 93.25 87 PHE A CA 1
ATOM 689 C C . PHE A 1 87 ? 10.933 0.403 -6.459 1.00 93.25 87 PHE A C 1
ATOM 691 O O . PHE A 1 87 ? 11.728 0.373 -7.389 1.00 93.25 87 PHE A O 1
ATOM 698 N N . MET A 1 88 ? 9.614 0.341 -6.646 1.00 91.94 88 MET A N 1
ATOM 699 C CA . MET A 1 88 ? 9.005 0.186 -7.971 1.00 91.94 88 MET A CA 1
ATOM 700 C C . MET A 1 88 ? 9.461 1.270 -8.967 1.00 91.94 88 MET A C 1
ATOM 702 O O . MET A 1 88 ? 9.686 0.990 -10.143 1.00 91.94 88 MET A O 1
ATOM 706 N N . ILE A 1 89 ? 9.594 2.526 -8.519 1.00 90.62 89 ILE A N 1
ATOM 707 C CA . ILE A 1 89 ? 10.081 3.613 -9.382 1.00 90.62 89 ILE A CA 1
ATOM 708 C C . ILE A 1 89 ? 11.550 3.381 -9.740 1.00 90.62 89 ILE A C 1
ATOM 710 O O . ILE A 1 89 ? 11.903 3.509 -10.906 1.00 90.62 89 ILE A O 1
ATOM 714 N N . VAL A 1 90 ? 12.387 3.036 -8.759 1.00 91.38 90 VAL A N 1
ATOM 715 C CA . VAL A 1 90 ? 13.817 2.771 -8.980 1.00 91.38 90 VAL A CA 1
ATOM 716 C C . VAL A 1 90 ? 14.007 1.604 -9.952 1.00 91.38 90 VAL A C 1
ATOM 718 O O . VAL A 1 90 ? 14.691 1.766 -10.955 1.00 91.38 90 VAL A O 1
ATOM 721 N N . GLU A 1 91 ? 13.338 0.477 -9.719 1.00 91.38 91 GLU A N 1
ATOM 722 C CA . GLU A 1 91 ? 13.404 -0.723 -10.564 1.00 91.38 91 GLU A CA 1
ATOM 723 C C . GLU A 1 91 ? 12.921 -0.437 -11.990 1.00 91.38 91 GLU A C 1
ATOM 725 O O . GLU A 1 91 ? 13.572 -0.824 -12.960 1.00 91.38 91 GLU A O 1
ATOM 730 N N . SER A 1 92 ? 11.829 0.321 -12.146 1.00 90.50 92 SER A N 1
ATOM 731 C CA . SER A 1 92 ? 11.351 0.733 -13.469 1.00 90.50 92 SER A CA 1
ATOM 732 C C . SER A 1 92 ? 12.359 1.609 -14.223 1.00 90.50 92 SER A C 1
ATOM 734 O O . SER A 1 92 ? 12.380 1.562 -15.455 1.00 90.50 92 SER A O 1
ATOM 736 N N . GLU A 1 93 ? 13.137 2.443 -13.530 1.00 89.38 93 GLU A N 1
ATOM 737 C CA . GLU A 1 93 ? 14.187 3.258 -14.151 1.00 89.38 93 GLU A CA 1
ATOM 738 C C . GLU A 1 93 ? 15.414 2.402 -14.495 1.00 89.38 93 GLU A C 1
ATOM 740 O O . GLU A 1 93 ? 15.928 2.524 -15.605 1.00 89.38 93 GLU A O 1
ATOM 745 N N . THR A 1 94 ? 15.818 1.471 -13.622 1.00 89.69 94 THR A N 1
ATOM 746 C CA . THR A 1 94 ? 16.907 0.514 -13.885 1.00 89.69 94 THR A CA 1
ATOM 747 C C . THR A 1 94 ? 16.625 -0.339 -15.119 1.00 89.69 94 THR A C 1
ATOM 749 O O . THR A 1 94 ? 17.466 -0.443 -16.009 1.00 89.69 94 THR A O 1
ATOM 752 N N . ILE A 1 95 ? 15.411 -0.883 -15.239 1.00 90.88 95 ILE A N 1
ATOM 753 C CA . ILE A 1 95 ? 14.998 -1.648 -16.423 1.00 90.88 95 ILE A CA 1
ATOM 754 C C . ILE A 1 95 ? 15.100 -0.784 -17.687 1.00 90.88 95 ILE A C 1
ATOM 756 O O . ILE A 1 95 ? 15.577 -1.251 -18.719 1.00 90.88 95 ILE A O 1
ATOM 760 N N . ARG A 1 96 ? 14.698 0.492 -17.619 1.00 87.12 96 ARG A N 1
ATOM 761 C CA . ARG A 1 96 ? 14.788 1.417 -18.759 1.00 87.12 96 ARG A CA 1
ATOM 762 C C . ARG A 1 96 ? 16.240 1.679 -19.172 1.00 87.12 96 ARG A C 1
ATOM 764 O O . ARG A 1 96 ? 16.520 1.805 -20.362 1.00 87.12 96 ARG A O 1
ATOM 771 N N . GLU A 1 97 ? 17.154 1.797 -18.213 1.00 87.81 97 GLU A N 1
ATOM 772 C CA . GLU A 1 97 ? 18.585 1.965 -18.490 1.00 87.81 97 GLU A CA 1
ATOM 773 C C . GLU A 1 97 ? 19.174 0.732 -19.184 1.00 87.81 97 GLU A C 1
ATOM 775 O O . GLU A 1 97 ? 19.901 0.885 -20.168 1.00 87.81 97 GLU A O 1
ATOM 780 N N . ILE A 1 98 ? 18.781 -0.471 -18.756 1.00 88.06 98 ILE A N 1
ATOM 781 C CA . ILE A 1 98 ? 19.171 -1.728 -19.406 1.00 88.06 98 ILE A CA 1
ATOM 782 C C . ILE A 1 98 ? 18.592 -1.821 -20.831 1.00 88.06 98 ILE A C 1
ATOM 784 O O . ILE A 1 98 ? 19.308 -2.152 -21.771 1.00 88.06 98 ILE A O 1
ATOM 788 N N . GLU A 1 99 ? 17.322 -1.460 -21.045 1.00 86.94 99 GLU A N 1
ATOM 789 C CA . GLU A 1 99 ? 16.714 -1.448 -22.392 1.00 86.94 99 GLU A CA 1
ATOM 790 C C . GLU A 1 99 ? 17.448 -0.508 -23.350 1.00 86.94 99 GLU A C 1
ATOM 792 O O . GLU A 1 99 ? 17.652 -0.836 -24.521 1.00 86.94 99 GLU A O 1
ATOM 797 N N . LYS A 1 100 ? 17.888 0.646 -22.836 1.00 85.94 100 LYS A N 1
ATOM 798 C CA . LYS A 1 100 ? 18.690 1.607 -23.593 1.00 85.94 100 LYS A CA 1
ATOM 799 C C . LYS A 1 100 ? 20.064 1.040 -23.955 1.00 85.94 100 LYS A C 1
ATOM 801 O O . LYS A 1 100 ? 20.547 1.333 -25.045 1.00 85.94 100 LYS A O 1
ATOM 806 N N . HIS A 1 101 ? 20.675 0.244 -23.076 1.00 85.19 101 HIS A N 1
ATOM 807 C CA . HIS A 1 101 ? 21.948 -0.425 -23.352 1.00 85.19 101 HIS A CA 1
ATOM 808 C C . HIS A 1 101 ? 21.835 -1.374 -24.555 1.00 85.19 101 HIS A C 1
ATOM 810 O O . HIS A 1 101 ? 22.648 -1.303 -25.471 1.00 85.19 101 HIS A O 1
ATOM 816 N N . PHE A 1 102 ? 20.760 -2.162 -24.625 1.00 84.06 102 PHE A N 1
ATOM 817 C CA . PHE A 1 102 ? 20.514 -3.098 -25.730 1.00 84.06 102 PHE A CA 1
ATOM 818 C C . PHE A 1 102 ? 19.886 -2.472 -26.988 1.00 84.06 102 PHE A C 1
ATOM 820 O O . PHE A 1 102 ? 19.547 -3.199 -27.921 1.00 84.06 102 PHE A O 1
ATOM 827 N N . ASN A 1 103 ? 19.683 -1.147 -27.039 1.00 82.75 103 ASN A N 1
ATOM 828 C CA . ASN A 1 103 ? 18.898 -0.480 -28.094 1.00 82.75 103 ASN A CA 1
ATOM 829 C C . ASN A 1 103 ? 17.515 -1.131 -28.327 1.00 82.75 103 ASN A C 1
ATOM 831 O O . ASN A 1 103 ? 16.972 -1.105 -29.435 1.00 82.75 103 ASN A O 1
ATOM 835 N N . SER A 1 104 ? 16.934 -1.713 -27.276 1.00 79.38 104 SER A N 1
ATOM 836 C CA . SER A 1 104 ? 15.628 -2.360 -27.339 1.00 79.38 104 SER A CA 1
ATOM 837 C C . SER A 1 104 ? 14.519 -1.309 -27.211 1.00 79.38 104 SER A C 1
ATOM 839 O O . SER A 1 104 ? 14.663 -0.355 -26.435 1.00 79.38 104 SER A O 1
ATOM 841 N N . PRO A 1 105 ? 13.401 -1.430 -27.951 1.00 77.00 105 PRO A N 1
ATOM 842 C CA . PRO A 1 105 ? 12.260 -0.548 -27.755 1.00 77.00 105 PRO A CA 1
ATOM 843 C C . PRO A 1 105 ? 11.710 -0.716 -26.333 1.00 77.00 105 PRO A C 1
ATOM 845 O O . PRO A 1 105 ? 11.393 -1.821 -25.897 1.00 77.00 105 PRO A O 1
ATOM 848 N N . SER A 1 106 ? 11.585 0.392 -25.602 1.00 74.94 106 SER A N 1
ATOM 849 C CA . SER A 1 106 ? 11.126 0.358 -24.216 1.00 74.94 106 SER A CA 1
ATOM 850 C C . SER A 1 106 ? 9.633 0.048 -24.120 1.00 74.94 106 SER A C 1
ATOM 852 O O . SER A 1 106 ? 8.820 0.446 -24.959 1.00 74.94 106 SER A O 1
ATOM 854 N N . ILE A 1 107 ? 9.238 -0.656 -23.063 1.00 77.25 107 ILE A N 1
ATOM 855 C CA . ILE A 1 107 ? 7.821 -0.878 -22.761 1.00 77.25 107 ILE A CA 1
ATOM 856 C C . ILE A 1 107 ? 7.282 0.357 -22.027 1.00 77.25 107 ILE A C 1
ATOM 858 O O . ILE A 1 107 ? 7.921 0.892 -21.116 1.00 77.25 107 ILE A O 1
ATOM 862 N N . GLN A 1 108 ? 6.088 0.827 -22.401 1.00 75.69 108 GLN A N 1
ATOM 863 C CA . GLN A 1 108 ? 5.440 1.932 -21.697 1.00 75.69 108 GLN A CA 1
ATOM 864 C C . GLN A 1 108 ? 4.996 1.475 -20.298 1.00 75.69 108 GLN A C 1
ATOM 866 O O . GLN A 1 108 ? 4.004 0.770 -20.150 1.00 75.69 108 GLN A O 1
ATOM 871 N N . ARG A 1 109 ? 5.723 1.913 -19.264 1.00 77.31 109 ARG A N 1
ATOM 872 C CA . ARG A 1 109 ? 5.415 1.622 -17.846 1.00 77.31 109 ARG A CA 1
ATOM 873 C C . ARG A 1 109 ? 4.722 2.777 -17.119 1.00 77.31 109 ARG A C 1
ATOM 875 O O . ARG A 1 109 ? 4.092 2.583 -16.086 1.00 77.31 109 ARG A O 1
ATOM 882 N N . LYS A 1 110 ? 4.834 3.998 -17.651 1.00 74.88 110 LYS A N 1
ATOM 883 C CA . LYS A 1 110 ? 4.198 5.203 -17.100 1.00 74.88 110 LYS A CA 1
ATOM 884 C C . LYS A 1 110 ? 2.950 5.553 -17.905 1.00 74.88 110 LYS A C 1
ATOM 886 O O . LYS A 1 110 ? 2.923 5.422 -19.127 1.00 74.88 110 LYS A O 1
ATOM 891 N N . THR A 1 111 ? 1.936 6.075 -17.218 1.00 72.62 111 THR A N 1
ATOM 892 C CA . THR A 1 111 ? 0.683 6.543 -17.836 1.00 72.62 111 THR A CA 1
ATOM 893 C C . THR A 1 111 ? 0.930 7.571 -18.944 1.00 72.62 111 THR A C 1
ATOM 895 O O . THR A 1 111 ? 0.230 7.581 -19.951 1.00 72.62 111 THR A O 1
ATOM 898 N N . THR A 1 112 ? 1.952 8.412 -18.781 1.00 67.94 112 THR A N 1
ATOM 899 C CA . THR A 1 112 ? 2.390 9.351 -19.814 1.00 67.94 112 THR A CA 1
ATOM 900 C C . THR A 1 112 ? 3.662 8.809 -20.467 1.00 67.94 112 THR A C 1
ATOM 902 O O . THR A 1 112 ? 4.655 8.640 -19.754 1.00 67.94 112 THR A O 1
ATOM 905 N N . PRO A 1 113 ? 3.664 8.534 -21.784 1.00 66.19 113 PRO A N 1
ATOM 906 C CA . PRO A 1 113 ? 4.860 8.076 -22.478 1.00 66.19 113 PRO A CA 1
ATOM 907 C C . PRO A 1 113 ? 5.893 9.210 -22.556 1.00 66.19 113 PRO A C 1
ATOM 909 O O . PRO A 1 113 ? 5.557 10.344 -22.901 1.00 66.19 113 PRO A O 1
ATOM 912 N N . GLU A 1 114 ? 7.147 8.909 -22.215 1.00 64.06 114 GLU A N 1
ATOM 913 C CA . GLU A 1 114 ? 8.266 9.865 -22.283 1.00 64.06 114 GLU A CA 1
ATOM 914 C C . GLU A 1 114 ? 8.943 9.871 -23.666 1.00 64.06 114 GLU A C 1
ATOM 916 O O . GLU A 1 114 ? 9.498 10.890 -24.075 1.00 64.06 114 GLU A O 1
ATOM 921 N N . THR A 1 115 ? 8.869 8.765 -24.412 1.00 63.47 115 THR A N 1
ATOM 922 C CA . THR A 1 115 ? 9.501 8.594 -25.729 1.00 63.47 115 THR A CA 1
ATOM 923 C C . THR A 1 115 ? 8.529 8.014 -26.755 1.00 63.47 115 THR A C 1
ATOM 925 O O . THR A 1 115 ? 7.677 7.192 -26.424 1.00 63.47 115 THR A O 1
ATOM 928 N N . LYS A 1 116 ? 8.697 8.415 -28.025 1.00 58.62 116 LYS A N 1
ATOM 929 C CA . LYS A 1 116 ? 7.880 7.948 -29.164 1.00 58.62 116 LYS A CA 1
ATOM 930 C C . LYS A 1 116 ? 8.215 6.536 -29.675 1.00 58.62 116 LYS A C 1
ATOM 932 O O . LYS A 1 116 ? 7.758 6.103 -30.725 1.00 58.62 116 LYS A O 1
ATOM 937 N N . THR A 1 117 ? 9.121 5.853 -28.988 1.00 55.50 117 THR A N 1
ATOM 938 C CA . THR A 1 117 ? 9.722 4.585 -29.424 1.00 55.50 117 THR A CA 1
ATOM 939 C C . THR A 1 117 ? 9.216 3.402 -28.607 1.00 55.50 117 THR A C 1
ATOM 941 O O . THR A 1 117 ? 9.862 2.356 -28.593 1.00 55.50 117 THR A O 1
ATOM 944 N N . ALA A 1 118 ? 8.111 3.573 -27.875 1.00 59.88 118 ALA A N 1
ATOM 945 C CA . ALA A 1 118 ? 7.555 2.495 -27.077 1.00 59.88 118 ALA A CA 1
ATOM 946 C C . ALA A 1 118 ? 7.093 1.342 -27.982 1.00 59.88 118 ALA A C 1
ATOM 948 O O . ALA A 1 118 ? 6.474 1.565 -29.020 1.00 59.88 118 ALA A O 1
ATOM 949 N N . TYR A 1 119 ? 7.390 0.106 -27.577 1.00 61.16 119 TYR A N 1
ATOM 950 C CA . TYR A 1 119 ? 7.013 -1.106 -28.316 1.00 61.16 119 TYR A CA 1
ATOM 951 C C . TYR A 1 119 ? 5.481 -1.266 -28.471 1.00 61.16 119 TYR A C 1
ATOM 953 O O . TYR A 1 119 ? 5.008 -1.878 -29.425 1.00 61.16 119 TYR A O 1
ATOM 961 N N . TRP A 1 120 ? 4.698 -0.686 -27.552 1.00 57.94 120 TRP A N 1
ATOM 962 C CA . TRP A 1 120 ? 3.228 -0.682 -27.558 1.00 57.94 120 TRP A CA 1
ATOM 963 C C . TRP A 1 120 ? 2.668 0.682 -27.991 1.00 57.94 120 TRP A C 1
ATOM 965 O O . TRP A 1 120 ? 3.328 1.705 -27.813 1.00 57.94 120 TRP A O 1
ATOM 975 N N . SER A 1 121 ? 1.444 0.713 -28.543 1.00 57.72 121 SER A N 1
ATOM 976 C CA . SER A 1 121 ? 0.855 1.944 -29.094 1.00 57.72 121 SER A CA 1
ATOM 977 C C . SER A 1 121 ? 0.751 3.060 -28.051 1.00 57.72 121 SER A C 1
ATOM 979 O O . SER A 1 121 ? 0.185 2.856 -26.975 1.00 57.72 121 SER A O 1
ATOM 981 N N . GLU A 1 122 ? 1.221 4.259 -28.409 1.00 62.25 122 GLU A N 1
ATOM 982 C CA . GLU A 1 122 ? 1.118 5.483 -27.606 1.00 62.25 122 GLU A CA 1
ATOM 983 C C . GLU A 1 122 ? -0.345 5.908 -27.420 1.00 62.25 122 GLU A C 1
ATOM 985 O O . GLU A 1 122 ? -0.859 6.813 -28.083 1.00 62.25 122 GLU A O 1
ATOM 990 N N . THR A 1 123 ? -1.045 5.263 -26.497 1.00 66.12 123 THR A N 1
ATOM 991 C CA . THR A 1 123 ? -2.400 5.669 -26.141 1.00 66.12 123 THR A CA 1
ATOM 992 C C . THR A 1 123 ? -2.282 6.646 -24.989 1.00 66.12 123 THR A C 1
ATOM 994 O O . THR A 1 123 ? -2.030 6.263 -23.846 1.00 66.12 123 THR A O 1
ATOM 997 N N . LYS A 1 124 ? -2.411 7.941 -25.287 1.00 68.56 124 LYS A N 1
ATOM 998 C CA . LYS A 1 124 ? -2.516 8.943 -24.225 1.00 68.56 124 LYS A CA 1
ATOM 999 C C . LYS A 1 124 ? -3.820 8.702 -23.463 1.00 68.56 124 LYS A C 1
ATOM 1001 O O . LYS A 1 124 ? -4.846 8.491 -24.110 1.00 68.56 124 LYS A O 1
ATOM 1006 N N . PRO A 1 125 ? -3.802 8.756 -22.122 1.00 72.94 125 PRO A N 1
ATOM 1007 C CA . PRO A 1 125 ? -5.024 8.639 -21.343 1.00 72.94 125 PRO A CA 1
ATOM 1008 C C . PRO A 1 125 ? -5.993 9.755 -21.754 1.00 72.94 125 PRO A C 1
ATOM 1010 O O . PRO A 1 125 ? -5.633 10.933 -21.713 1.00 72.94 125 PRO A O 1
ATOM 1013 N N . THR A 1 126 ? -7.203 9.394 -22.173 1.00 75.19 126 THR A N 1
ATOM 1014 C CA . THR A 1 126 ? -8.248 10.363 -22.552 1.00 75.19 126 THR A CA 1
ATOM 1015 C C . THR A 1 126 ? -9.015 10.858 -21.334 1.00 75.19 126 THR A C 1
ATOM 1017 O O . THR A 1 126 ? -9.506 11.986 -21.326 1.00 75.19 126 THR A O 1
ATOM 1020 N N . ASP A 1 127 ? -9.063 10.040 -20.279 1.00 81.19 127 ASP A N 1
ATOM 1021 C CA . ASP A 1 127 ? -9.946 10.262 -19.142 1.00 81.19 127 ASP A CA 1
ATOM 1022 C C . ASP A 1 127 ? -9.199 10.736 -17.890 1.00 81.19 127 ASP A C 1
ATOM 1024 O O . ASP A 1 127 ? -8.069 10.346 -17.577 1.00 81.19 127 ASP A O 1
ATOM 1028 N N . PHE A 1 128 ? -9.894 11.537 -17.084 1.00 76.19 128 PHE A N 1
ATOM 1029 C CA . PHE A 1 128 ? -9.396 12.040 -15.803 1.00 76.19 128 PHE A CA 1
ATOM 1030 C C . PHE A 1 128 ? -9.026 10.932 -14.802 1.00 76.19 128 PHE A C 1
ATOM 1032 O O . PHE A 1 128 ? -8.125 11.106 -13.981 1.00 76.19 128 PHE A O 1
ATOM 1039 N N . LEU A 1 129 ? -9.710 9.785 -14.854 1.00 76.44 129 LEU A N 1
ATOM 1040 C CA . LEU A 1 129 ? -9.395 8.646 -13.988 1.00 76.44 129 LEU A CA 1
ATOM 1041 C C . LEU A 1 129 ? -8.101 7.951 -14.416 1.00 76.44 129 LEU A C 1
ATOM 1043 O O . LEU A 1 129 ? -7.316 7.555 -13.559 1.00 76.44 129 LEU A O 1
ATOM 1047 N N . GLN A 1 130 ? -7.841 7.877 -15.722 1.00 75.06 130 GLN A N 1
ATOM 1048 C CA . GLN A 1 130 ? -6.651 7.227 -16.269 1.00 75.06 130 GLN A CA 1
ATOM 1049 C C . GLN A 1 130 ? -5.375 8.023 -15.966 1.00 75.06 130 GLN A C 1
ATOM 1051 O O . GLN A 1 130 ? -4.322 7.439 -15.748 1.00 75.06 130 GLN A O 1
ATOM 1056 N N . THR A 1 131 ? -5.458 9.356 -15.888 1.00 71.31 131 THR A N 1
ATOM 1057 C CA . THR A 1 131 ? -4.308 10.228 -15.569 1.00 71.31 131 THR A CA 1
ATOM 1058 C C . THR A 1 131 ? -3.899 10.210 -14.094 1.00 71.31 131 THR A C 1
ATOM 1060 O O . THR A 1 131 ? -2.826 10.707 -13.736 1.00 71.31 131 THR A O 1
ATOM 1063 N N . ARG A 1 132 ? -4.728 9.658 -13.200 1.00 78.50 132 ARG A N 1
ATOM 1064 C CA . ARG A 1 132 ? -4.452 9.649 -11.761 1.00 78.50 132 ARG A CA 1
ATOM 1065 C C . ARG A 1 132 ? -3.696 8.390 -11.349 1.00 78.50 132 ARG A C 1
ATOM 1067 O O . ARG A 1 132 ? -4.125 7.270 -11.573 1.00 78.50 132 ARG A O 1
ATOM 1074 N N . SER A 1 133 ? -2.585 8.590 -10.641 1.00 81.25 133 SER A N 1
ATOM 1075 C CA . SER A 1 133 ? -1.801 7.499 -10.054 1.00 81.25 133 SER A CA 1
ATOM 1076 C C . SER A 1 133 ? -2.591 6.811 -8.935 1.00 81.25 133 SER A C 1
ATOM 1078 O O . SER A 1 133 ? -2.774 7.392 -7.860 1.00 81.25 133 SER A O 1
ATOM 1080 N N . ALA A 1 134 ? -3.031 5.575 -9.181 1.00 84.88 134 ALA A N 1
ATOM 1081 C CA . ALA A 1 134 ? -3.775 4.760 -8.220 1.00 84.88 134 ALA A CA 1
ATOM 1082 C C . ALA A 1 134 ? -3.022 4.601 -6.888 1.00 84.88 134 ALA A C 1
ATOM 1084 O O . ALA A 1 134 ? -3.592 4.799 -5.817 1.00 84.88 134 ALA A O 1
ATOM 1085 N N . SER A 1 135 ? -1.706 4.392 -6.939 1.00 86.31 135 SER A N 1
ATOM 1086 C CA . SER A 1 135 ? -0.875 4.252 -5.739 1.00 86.31 135 SER A CA 1
ATOM 1087 C C . SER A 1 135 ? -0.833 5.514 -4.863 1.00 86.31 135 SER A C 1
ATOM 1089 O O . SER A 1 135 ? -0.768 5.414 -3.638 1.00 86.31 135 SER A O 1
ATOM 1091 N N . ARG A 1 136 ? -0.961 6.724 -5.436 1.00 88.00 136 ARG A N 1
ATOM 1092 C CA . ARG A 1 136 ? -1.143 7.959 -4.639 1.00 88.00 136 ARG A CA 1
ATOM 1093 C C . ARG A 1 136 ? -2.476 7.966 -3.895 1.00 88.00 136 ARG A C 1
ATOM 1095 O O . ARG A 1 136 ? -2.532 8.476 -2.778 1.00 88.00 136 ARG A O 1
ATOM 1102 N N . TRP A 1 137 ? -3.534 7.443 -4.509 1.00 92.12 137 TRP A N 1
ATOM 1103 C CA . TRP A 1 137 ? -4.852 7.344 -3.881 1.00 92.12 137 TRP A CA 1
ATOM 1104 C C . TRP A 1 137 ? -4.870 6.318 -2.756 1.00 92.12 137 TRP A C 1
ATOM 1106 O O . TRP A 1 137 ? -5.390 6.632 -1.690 1.00 92.12 137 TRP A O 1
ATOM 1116 N N . LEU A 1 138 ? -4.220 5.167 -2.938 1.00 93.62 138 LEU A N 1
ATOM 1117 C CA . LEU A 1 138 ? -4.068 4.165 -1.879 1.00 93.62 138 LEU A CA 1
ATOM 1118 C C . LEU A 1 138 ? -3.354 4.737 -0.649 1.00 93.62 138 LEU A C 1
ATOM 1120 O O . LEU A 1 138 ? -3.859 4.613 0.462 1.00 93.62 138 LEU A O 1
ATOM 1124 N N . ILE A 1 139 ? -2.239 5.453 -0.840 1.00 94.19 139 ILE A N 1
ATOM 1125 C CA . ILE A 1 139 ? -1.519 6.104 0.270 1.00 94.19 139 ILE A CA 1
ATOM 1126 C C . ILE A 1 139 ? -2.416 7.124 0.985 1.00 94.19 139 ILE A C 1
ATOM 1128 O O . ILE A 1 139 ? -2.463 7.153 2.212 1.00 94.19 139 ILE A O 1
ATOM 1132 N N . ARG A 1 140 ? -3.163 7.947 0.238 1.00 95.19 140 ARG A N 1
ATOM 1133 C CA . ARG A 1 140 ? -4.118 8.901 0.831 1.00 95.19 140 ARG A CA 1
ATOM 1134 C C . ARG A 1 140 ? -5.228 8.193 1.607 1.00 95.19 140 ARG A C 1
ATOM 1136 O O . ARG A 1 140 ? -5.595 8.668 2.675 1.00 95.19 140 ARG A O 1
ATOM 1143 N N . GLY A 1 141 ? -5.728 7.068 1.099 1.00 96.06 141 GLY A N 1
ATOM 1144 C CA . GLY A 1 141 ? -6.715 6.233 1.784 1.00 96.06 141 GLY A CA 1
ATOM 1145 C C . GLY A 1 141 ? -6.181 5.658 3.097 1.00 96.06 141 GLY A C 1
ATOM 1146 O O . GLY A 1 141 ? -6.855 5.746 4.118 1.00 96.06 141 GLY A O 1
ATOM 1147 N N . MET A 1 142 ? -4.941 5.164 3.103 1.00 97.19 142 MET A N 1
ATOM 1148 C CA . MET A 1 142 ? -4.267 4.686 4.318 1.00 97.19 142 MET A CA 1
ATOM 1149 C C . MET A 1 142 ? -4.097 5.802 5.361 1.00 97.19 142 MET A C 1
ATOM 1151 O O . MET A 1 142 ? -4.413 5.605 6.533 1.00 97.19 142 MET A O 1
ATOM 1155 N N . ILE A 1 143 ? -3.678 7.001 4.937 1.00 96.94 143 ILE A N 1
ATOM 1156 C CA . ILE A 1 143 ? -3.560 8.175 5.821 1.00 96.94 143 ILE A CA 1
ATOM 1157 C C . ILE A 1 143 ? -4.929 8.585 6.382 1.00 96.94 143 ILE A C 1
ATOM 1159 O O . ILE A 1 143 ? -5.043 8.893 7.567 1.00 96.94 143 ILE A O 1
ATOM 1163 N N . LEU A 1 144 ? -5.978 8.563 5.556 1.00 97.44 144 LEU A N 1
ATOM 1164 C CA . LEU A 1 144 ? -7.341 8.841 6.006 1.00 97.44 144 LEU A CA 1
ATOM 1165 C C . LEU A 1 144 ? -7.803 7.814 7.049 1.00 97.44 144 LEU A C 1
ATOM 1167 O O . LEU A 1 144 ? -8.337 8.202 8.084 1.00 97.44 144 LEU A O 1
ATOM 1171 N N . SER A 1 145 ? -7.548 6.522 6.820 1.00 96.88 145 SER A N 1
ATOM 1172 C CA . SER A 1 145 ? -7.839 5.467 7.798 1.00 96.88 145 SER A CA 1
ATOM 1173 C C . SER A 1 145 ? -7.118 5.715 9.122 1.00 96.88 145 SER A C 1
ATOM 1175 O O . SER A 1 145 ? -7.710 5.537 10.184 1.00 96.88 145 SER A O 1
ATOM 1177 N N . LEU A 1 146 ? -5.860 6.157 9.078 1.00 97.25 146 LEU A N 1
ATOM 1178 C CA . LEU A 1 146 ? -5.100 6.494 10.277 1.00 97.25 146 LEU A CA 1
ATOM 1179 C C . LEU A 1 146 ? -5.739 7.665 11.039 1.00 97.25 146 LEU A C 1
ATOM 1181 O O . LEU A 1 146 ? -5.894 7.596 12.256 1.00 97.25 146 LEU A O 1
ATOM 1185 N N . PHE A 1 147 ? -6.166 8.710 10.327 1.00 98.06 147 PHE A N 1
ATOM 1186 C CA . PHE A 1 147 ? -6.858 9.852 10.925 1.00 98.06 147 PHE A CA 1
ATOM 1187 C C . PHE A 1 147 ? -8.179 9.450 11.598 1.00 98.06 147 PHE A C 1
ATOM 1189 O O . PHE A 1 147 ? -8.482 9.916 12.698 1.00 98.06 147 PHE A O 1
ATOM 1196 N N . VAL A 1 148 ? -8.941 8.545 10.978 1.00 97.94 148 VAL A N 1
ATOM 1197 C CA . VAL A 1 148 ? -10.165 7.984 11.569 1.00 97.94 148 VAL A CA 1
ATOM 1198 C C . VAL A 1 148 ? -9.847 7.220 12.856 1.00 97.94 148 VAL A C 1
ATOM 1200 O O . VAL A 1 148 ? -10.485 7.471 13.875 1.00 97.94 148 VAL A O 1
ATOM 1203 N N . LEU A 1 149 ? -8.833 6.348 12.854 1.00 97.94 149 LEU A N 1
ATOM 1204 C CA . LEU A 1 149 ? -8.431 5.602 14.054 1.00 97.94 149 LEU A CA 1
ATOM 1205 C C . LEU A 1 149 ? -7.978 6.529 15.192 1.00 97.94 149 LEU A C 1
ATOM 1207 O O . LEU A 1 149 ? -8.363 6.320 16.341 1.00 97.94 149 LEU A O 1
ATOM 1211 N N . ILE A 1 150 ? -7.212 7.579 14.880 1.00 97.88 150 ILE A N 1
ATOM 1212 C CA . ILE A 1 150 ? -6.794 8.590 15.864 1.00 97.88 150 ILE A CA 1
ATOM 1213 C C . ILE A 1 150 ? -8.014 9.323 16.431 1.00 97.88 150 ILE A C 1
ATOM 1215 O O . ILE A 1 150 ? -8.110 9.506 17.642 1.00 97.88 150 ILE A O 1
ATOM 1219 N N . SER A 1 151 ? -8.973 9.696 15.582 1.00 97.50 151 SER A N 1
ATOM 1220 C CA . SER A 1 151 ? -10.207 10.362 16.018 1.00 97.50 151 SER A CA 1
ATOM 1221 C C . SER A 1 151 ? -11.028 9.470 16.956 1.00 97.50 151 SER A C 1
ATOM 1223 O O . SER A 1 151 ? -11.509 9.938 17.987 1.00 97.50 151 SER A O 1
ATOM 1225 N N . LEU A 1 152 ? -11.135 8.173 16.647 1.00 96.81 152 LEU A N 1
ATOM 1226 C CA . LEU A 1 152 ? -11.801 7.187 17.505 1.00 96.81 152 LEU A CA 1
ATOM 1227 C C . LEU A 1 152 ? -11.081 6.989 18.842 1.00 96.81 152 LEU A C 1
ATOM 1229 O O . LEU A 1 152 ? -11.738 6.823 19.871 1.00 96.81 152 LEU A O 1
ATOM 1233 N N . LEU A 1 153 ? -9.748 7.023 18.849 1.00 97.12 153 LEU A N 1
ATOM 1234 C CA . LEU A 1 153 ? -8.967 6.951 20.081 1.00 97.12 153 LEU A CA 1
ATOM 1235 C C . LEU A 1 153 ? -9.223 8.177 20.964 1.00 97.12 153 LEU A C 1
ATOM 1237 O O . LEU A 1 153 ? -9.518 8.017 22.144 1.00 97.12 153 LEU A O 1
ATOM 1241 N N . VAL A 1 154 ? -9.170 9.386 20.395 1.00 97.12 154 VAL A N 1
ATOM 1242 C CA . VAL A 1 154 ? -9.463 10.630 21.128 1.00 97.12 154 VAL A CA 1
ATOM 1243 C C . VAL A 1 154 ? -10.878 10.597 21.703 1.00 97.12 154 VAL A C 1
ATOM 1245 O O . VAL A 1 154 ? -11.055 10.882 22.884 1.00 97.12 154 VAL A O 1
ATOM 1248 N N . TYR A 1 155 ? -11.864 10.178 20.906 1.00 95.62 155 TYR A N 1
ATOM 1249 C CA . TYR A 1 155 ? -13.243 10.003 21.362 1.00 95.62 155 TYR A CA 1
ATOM 1250 C C . TYR A 1 155 ? -13.354 8.998 22.518 1.00 95.62 155 TYR A C 1
ATOM 1252 O O . TYR A 1 155 ? -14.056 9.241 23.495 1.00 95.62 155 TYR A O 1
ATOM 1260 N N . THR A 1 156 ? -12.630 7.879 22.438 1.00 94.81 156 THR A N 1
ATOM 1261 C CA . THR A 1 156 ? -12.626 6.867 23.502 1.00 94.81 156 THR A CA 1
ATOM 1262 C C . THR A 1 156 ? -12.032 7.429 24.790 1.00 94.81 156 THR A C 1
ATOM 1264 O O . THR A 1 156 ? -12.620 7.238 25.846 1.00 94.81 156 THR A O 1
ATOM 1267 N N . ILE A 1 157 ? -10.925 8.172 24.707 1.00 94.12 157 ILE A N 1
ATOM 1268 C CA . ILE A 1 157 ? -10.285 8.803 25.869 1.00 94.12 157 ILE A CA 1
ATOM 1269 C C . ILE A 1 157 ? -11.201 9.858 26.500 1.00 94.12 157 ILE A C 1
ATOM 1271 O O . ILE A 1 157 ? -11.310 9.913 27.718 1.00 94.12 157 ILE A O 1
ATOM 1275 N N . GLN A 1 158 ? -11.896 10.662 25.694 1.00 93.81 158 GLN A N 1
ATOM 1276 C CA . GLN A 1 158 ? -12.849 11.657 26.198 1.00 93.81 158 GLN A CA 1
ATOM 1277 C C . GLN A 1 158 ? -14.040 11.042 26.935 1.00 93.81 158 GLN A C 1
ATOM 1279 O O . GLN A 1 158 ? -14.605 11.706 27.785 1.00 93.81 158 GLN A O 1
ATOM 1284 N N . ASN A 1 159 ? -14.416 9.801 26.623 1.00 88.44 159 ASN A N 1
ATOM 1285 C CA . ASN A 1 159 ? -15.478 9.091 27.338 1.00 88.44 159 ASN A CA 1
ATOM 1286 C C . ASN A 1 159 ? -14.992 8.392 28.620 1.00 88.44 159 ASN A C 1
ATOM 1288 O O . ASN A 1 159 ? -15.818 7.863 29.360 1.00 88.44 159 ASN A O 1
ATOM 1292 N N . ILE A 1 160 ? -13.676 8.318 28.856 1.00 85.69 160 ILE A N 1
ATOM 1293 C CA . ILE A 1 160 ? -13.108 7.782 30.106 1.00 85.69 160 ILE A CA 1
ATOM 1294 C C . ILE A 1 160 ? -13.180 8.826 31.224 1.00 85.69 160 ILE A C 1
ATOM 1296 O O . ILE A 1 160 ? -13.398 8.462 32.379 1.00 85.69 160 ILE A O 1
ATOM 1300 N N . PHE A 1 161 ? -12.950 10.094 30.877 1.00 68.88 161 PHE A N 1
ATOM 1301 C CA . PHE A 1 161 ? -12.907 11.233 31.796 1.00 68.88 161 PHE A CA 1
ATOM 1302 C C . PHE A 1 161 ? -14.254 11.952 31.873 1.00 68.88 161 PHE A C 1
ATOM 1304 O O . PHE A 1 161 ? -14.585 12.424 32.983 1.00 68.88 161 PHE A O 1
#

Secondary structure (DSSP, 8-state):
---HHHHHHHHHHHHHHHHHHHHHHHHHHHHHHHHHHHHHHHHHHHHHHHHIIIII---HHHHHHHHHHHHHHHHHHHHHHHHHHHHHHHHHHHHHHHHHHTTPPPP--SSS-S-TT-SS------STTTTS-HHHHHHHHHHHHHHHHHHHHHHHHHTT-

Sequence (161 aa):
MSDPDSQSAEKVDDDFIKLQYEQAFDYLQTHDDLIWQTPSVAAAVNSGILYIAFQLVDQPEIRSALLLMAIFLTSSLTVALIKHRYFMIVESETIREIEKHFNSPSIQRKTTPETKTAYWSETKPTDFLQTRSASRWLIRGMILSLFVLISLLVYTIQNIF

=== Feature glossary ===
The record interleaves many kinds of information about one protein. Here is each kind framed as the question it answers.

Q: Are the domains correctly placed relative to each other?
A: Predicted aligned error is AlphaFold's pairwise confidence. Unlike pLDDT (per-residue), PAE is per-residue-pair and captures whether two parts of the structure are correctly placed relative to each other. Units are ångströms of expected positional error.

Q: Which residues are in helices, strands, or loops?
A: Eight-state secondary structure (DSSP): H is the canonical α-helix, G the tighter 3₁₀-helix, I the wider π-helix; E/B are β-structure, T and S are turns and bends, and '-' is everything else. DSSP derives these from the pattern of main-chain N–H···O=C hydrogen bonds, not from the sequence.

Q: What if only a Cα trace is available?
A: P-SEA three-state annotation labels each residue as helix, strand, or coil based purely on the geometry of the Cα trace. It serves as a fallback when the full backbone (and thus DSSP) is unavailable.

Q: What are the backbone torsion angles?
A: φ (phi) and ψ (psi) are the two rotatable backbone dihedrals per residue: φ is the C(i-1)–N–Cα–C torsion, ψ is the N–Cα–C–N(i+1) torsion, both in degrees on (−180°, 180°]. α-helical residues cluster near (−60°, −45°); β-strand residues near (−120°, +130°). A R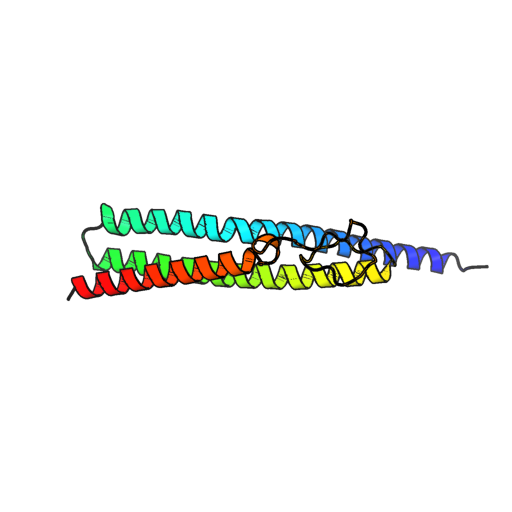amachandran plot is simply a scatter of (φ, ψ) for every residue.

Q: What known structures does this most resemble?
A: Structural nearest neighbors (via Foldseek easy-search vs the PDB). Reported per hit: target PDB id, E-value, and alignment TM-score. A TM-score above ~0.5 is the conventional threshold for 'same fold'.

Q: What family and function is it annotated with?
A: Database cross-references. InterPro integrates a dozen domain/family signature databases into unified entries with residue-range hits. GO terms attach function/process/location labels with evidence codes. CATH codes position the fold in a four-level structural taxonomy. Organism is the NCBI-taxonomy species name.

Q: Which residues are buried vs exposed?
A: Solvent accessibility: the surface area of each residue that a 1.4 Å water probe can touch, in Å². When only backbone atoms are present the absolute values are lower than full-atom SASA (side chains contribute most of the area) and are flagged as backbone-only.

Q: What do the diagnostic plots show?
A: Three diagnostic plots accompany the record. The Cα contact map visualizes the tertiary structure as a 2D adjacency matrix (8 Å cutoff, sequence-local contacts suppressed). The Ramachandran plot shows the distribution of backbone (φ, ψ) torsions, with points in the α and β basins reflecting secondary structure content. The PAE plot shows AlphaFold's inter-residue confidence as a color matrix.

Q: What is the amino-acid chain?
A: The amino-acid sequence is the protein's primary structure: the linear order of residues from the N-terminus to the C-terminus, written in one-letter code. Everything else here — the 3D coordinates, the secondary structure, the domain annotations — is ultimately a consequence of this string.

Q: What do the rendered images show?
A: The six renders are orthographic views along the three Cartesian axes in both directions. Representation (cartoon, sticks, or surface) and color scheme (sequence-rainbow or by-chain) vary across proteins so the training set covers all the common visualization conventions.

Q: Where is each backbone atom in 3D?
A: The mmCIF table is the protein's shape written out atom by atom. For each backbone N, Cα, C, and carbonyl O, it records an (x, y, z) coordinate triple in Å plus the residue type, chain letter, and residue number.

Q: How mobile is each atom in the crystal?
A: For experimental (PDB) structures, the B-factor (temperature factor) quantifies the positional spread of each atom in the crystal — a combination of thermal vibration and static disorder — in units of Å². High B-factors mark flexible loops or poorly resolved regions; low B-factors mark the rigid, well-ordered co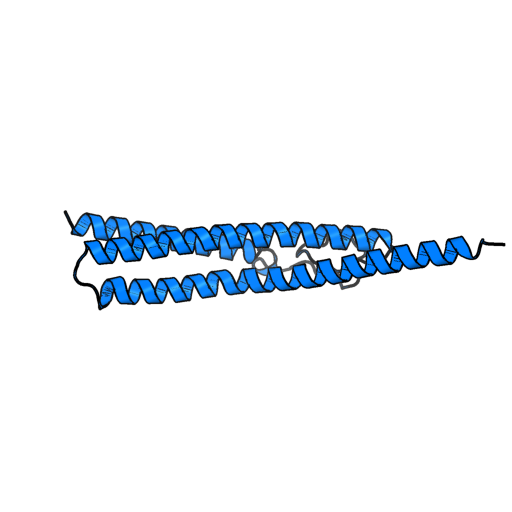re.

Q: How big and how compact is the whole molecule?
A: Three whole-structure scalars: the radius of gyration (RMS distance of Cα from centroid, in Å), the count of Cα–Cα contacts (pairs closer than 8 Å and separated by more than four residues in sequence — i.e. tertiary, not local, contacts), and the bounding-box dimensions. Together they distinguish compact globular folds from extended fibres or disordered chains.

Q: What does the local fold look like, residue by residue?
A: A 3Di character summarizes, for each residue, the relative orientation of the Cα frame of its nearest spatial neighbor. Because it encodes fold topology rather than chemistry, 3Di alignments detect remote structural similarity that sequence alignment misses.

Q: How confident is the AlphaFold model at each residue?
A: For AlphaFold models, the B-factor field carries pLDDT — the model's own estimate of local accuracy on a 0–100 scale. Regions with pLDDT<50 should be treated as essentially unmodeled; they often correspond to intrinsically disordered segments.